Protein AF-A0AAV4FA68-F1 (afdb_monomer)

Structure (mmCIF, N/CA/C/O backbone):
data_AF-A0AAV4FA68-F1
#
_entry.id   AF-A0AAV4FA68-F1
#
loop_
_atom_site.group_PDB
_atom_site.id
_atom_site.type_symbol
_atom_site.label_atom_id
_atom_site.label_alt_id
_atom_site.label_comp_id
_atom_site.label_asym_id
_atom_site.label_entity_id
_atom_site.label_seq_id
_atom_site.pdbx_PDB_ins_code
_atom_site.Cartn_x
_atom_site.Cartn_y
_atom_site.Cartn_z
_atom_site.occupancy
_atom_site.B_iso_or_equiv
_atom_site.auth_seq_id
_atom_site.auth_comp_id
_atom_site.auth_asym_id
_atom_site.auth_atom_id
_atom_site.pdbx_PDB_model_num
ATOM 1 N N . MET A 1 1 ? 11.891 -4.800 -9.502 1.00 96.94 1 MET A N 1
ATOM 2 C CA . MET A 1 1 ? 11.158 -5.246 -10.706 1.00 96.94 1 MET A CA 1
ATOM 3 C C . MET A 1 1 ? 11.992 -5.121 -11.971 1.00 96.94 1 MET A C 1
ATOM 5 O O . MET A 1 1 ? 11.799 -5.951 -12.841 1.00 96.94 1 MET A O 1
ATOM 9 N N . HIS A 1 2 ? 12.905 -4.144 -12.061 1.00 97.19 2 HIS A N 1
ATOM 10 C CA . HIS A 1 2 ? 13.564 -3.681 -13.292 1.00 97.19 2 HIS A CA 1
ATOM 11 C C . HIS A 1 2 ? 14.092 -4.770 -14.241 1.00 97.19 2 HIS A C 1
ATOM 13 O O . HIS A 1 2 ? 13.855 -4.652 -15.429 1.00 97.19 2 HIS A O 1
ATOM 19 N N . GLU A 1 3 ? 14.719 -5.839 -13.746 1.00 97.69 3 GLU A N 1
ATOM 20 C CA . GLU A 1 3 ? 15.246 -6.946 -14.577 1.00 97.69 3 GLU A CA 1
ATOM 21 C C . GLU A 1 3 ? 14.219 -8.028 -14.956 1.00 97.69 3 GLU A C 1
ATOM 23 O O . GLU A 1 3 ? 14.520 -8.937 -15.726 1.00 97.69 3 GLU A O 1
ATOM 28 N N . ARG A 1 4 ? 13.014 -8.006 -14.382 1.00 98.00 4 ARG A N 1
ATOM 29 C CA . ARG A 1 4 ? 12.005 -9.043 -14.640 1.00 98.00 4 ARG A CA 1
ATOM 30 C C . ARG A 1 4 ? 11.291 -8.770 -15.958 1.00 98.00 4 ARG A C 1
ATOM 32 O O . ARG A 1 4 ? 11.062 -7.615 -16.302 1.00 98.00 4 ARG A O 1
ATOM 39 N N . ILE A 1 5 ? 10.881 -9.833 -16.645 1.00 98.44 5 ILE A N 1
ATOM 40 C CA . ILE A 1 5 ? 10.088 -9.741 -17.875 1.00 98.44 5 ILE A CA 1
ATOM 41 C C . ILE A 1 5 ? 8.670 -9.263 -17.552 1.00 98.44 5 ILE A C 1
ATOM 43 O O . ILE A 1 5 ? 8.014 -9.817 -16.666 1.00 98.44 5 ILE A O 1
ATOM 47 N N . HIS A 1 6 ? 8.208 -8.244 -18.276 1.00 98.31 6 HIS A N 1
ATOM 48 C CA . HIS A 1 6 ? 6.844 -7.735 -18.178 1.00 98.31 6 HIS A CA 1
ATOM 49 C C . HIS A 1 6 ? 5.858 -8.705 -18.863 1.00 98.31 6 HIS A C 1
ATOM 51 O O . HIS A 1 6 ? 6.178 -9.228 -19.935 1.00 98.31 6 HIS A O 1
ATOM 57 N N . PRO A 1 7 ? 4.635 -8.920 -18.336 1.00 97.94 7 PRO A N 1
ATOM 58 C CA . PRO A 1 7 ? 3.660 -9.846 -18.924 1.00 97.94 7 PRO A CA 1
ATOM 59 C C . PRO A 1 7 ? 3.347 -9.623 -20.410 1.00 97.94 7 PRO A C 1
ATOM 61 O O . PRO A 1 7 ? 3.142 -10.595 -21.136 1.00 97.94 7 PRO A O 1
ATOM 64 N N . VAL A 1 8 ? 3.388 -8.370 -20.881 1.00 96.44 8 VAL A N 1
ATOM 65 C CA . VAL A 1 8 ? 3.198 -8.010 -22.308 1.00 96.44 8 VAL A CA 1
ATOM 66 C C . VAL A 1 8 ? 4.200 -8.688 -23.247 1.00 96.44 8 VAL A C 1
ATOM 68 O O . VAL A 1 8 ? 3.937 -8.818 -24.435 1.00 96.44 8 VAL A O 1
ATOM 71 N N . SER A 1 9 ? 5.340 -9.133 -22.719 1.00 96.00 9 SER A N 1
ATOM 72 C CA . SER A 1 9 ? 6.398 -9.831 -23.447 1.00 96.00 9 SER A CA 1
ATOM 73 C C . SER A 1 9 ? 6.705 -11.194 -22.821 1.00 96.00 9 SER A C 1
ATOM 75 O O . SER A 1 9 ? 7.789 -11.738 -22.991 1.00 96.00 9 SER A O 1
ATOM 77 N N . SER A 1 10 ? 5.745 -11.794 -22.116 1.00 94.50 10 SER A N 1
ATOM 78 C CA . SER A 1 10 ? 5.922 -13.116 -21.496 1.00 94.50 10 SER A CA 1
ATOM 79 C C . SER A 1 10 ? 6.274 -14.222 -22.500 1.00 94.50 10 SER A C 1
ATOM 81 O O . SER A 1 10 ? 7.017 -15.134 -22.152 1.00 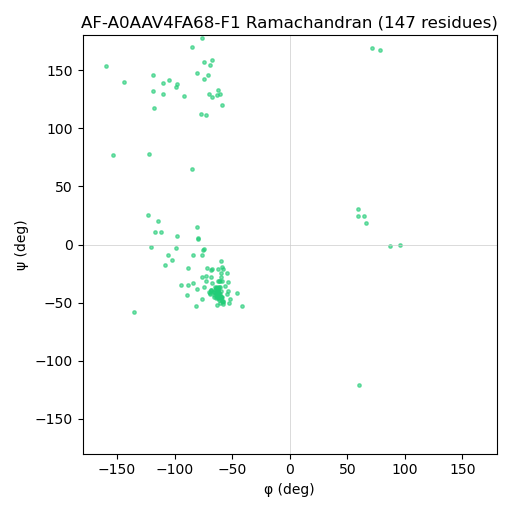94.50 10 SER A O 1
ATOM 83 N N . TYR A 1 11 ? 5.794 -14.119 -23.745 1.00 95.31 11 TYR A N 1
ATOM 84 C CA . TYR A 1 11 ? 6.111 -15.071 -24.813 1.00 95.31 11 TYR A CA 1
ATOM 85 C C . TYR A 1 11 ? 7.521 -14.883 -25.395 1.00 95.31 11 TYR A C 1
ATOM 87 O O . TYR A 1 11 ? 8.246 -15.857 -25.566 1.00 95.31 11 TYR A O 1
ATOM 95 N N . SER A 1 12 ? 7.921 -13.643 -25.705 1.00 95.88 12 SER A N 1
ATOM 96 C CA . SER A 1 12 ? 9.215 -13.361 -26.347 1.00 95.88 12 SER A CA 1
ATOM 97 C C . SER A 1 12 ? 10.369 -13.167 -25.361 1.00 95.88 12 SER A C 1
ATOM 99 O O . SER A 1 12 ? 11.526 -13.269 -25.757 1.00 95.88 12 SER A O 1
ATOM 101 N N . GLY A 1 13 ? 10.077 -12.859 -24.095 1.00 95.88 13 GLY A N 1
ATOM 102 C CA . GLY A 1 13 ? 11.079 -12.592 -23.063 1.00 95.88 13 GLY A CA 1
ATOM 103 C C . GLY A 1 13 ? 11.907 -11.326 -23.297 1.00 95.88 13 GLY A C 1
ATOM 104 O O . GLY A 1 13 ? 12.991 -11.207 -22.738 1.00 95.88 13 GLY A O 1
ATOM 105 N N . SER A 1 14 ? 11.440 -10.405 -24.143 1.00 96.62 14 SER A N 1
ATOM 106 C CA . SER A 1 14 ? 12.250 -9.310 -24.691 1.00 96.62 14 SER A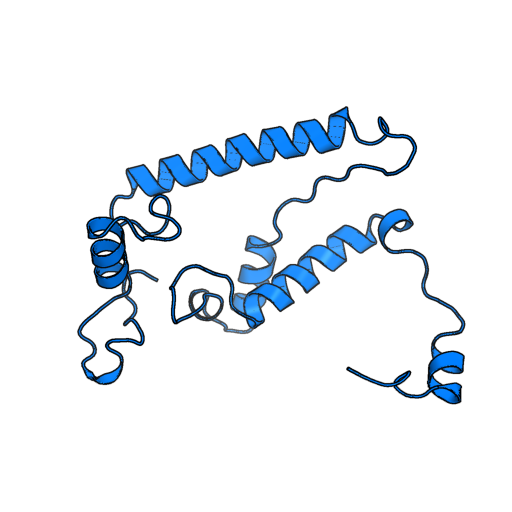 CA 1
ATOM 107 C C . SER A 1 14 ? 12.015 -7.946 -24.042 1.00 96.62 14 SER A C 1
ATOM 109 O O . SER A 1 14 ? 12.791 -7.034 -24.296 1.00 96.62 14 SER A O 1
ATOM 111 N N . VAL A 1 15 ? 10.950 -7.778 -23.251 1.00 97.94 15 VAL A N 1
ATOM 112 C CA . VAL A 1 15 ? 10.625 -6.510 -22.575 1.00 97.94 15 VAL A CA 1
ATOM 113 C C . VAL A 1 15 ? 10.650 -6.715 -21.069 1.00 97.94 15 VAL A C 1
ATOM 115 O O . VAL A 1 15 ? 9.853 -7.479 -20.514 1.00 97.94 15 VAL A O 1
ATOM 118 N N . THR A 1 16 ? 11.555 -6.012 -20.403 1.00 98.38 16 THR A N 1
ATOM 119 C CA . THR A 1 16 ? 11.632 -5.958 -18.944 1.00 98.38 16 THR A CA 1
ATOM 120 C C . THR A 1 16 ? 10.697 -4.890 -18.370 1.00 98.38 16 THR A C 1
ATOM 122 O O . THR A 1 16 ? 10.157 -4.049 -19.092 1.00 98.38 16 THR A O 1
ATOM 125 N N . TYR A 1 17 ? 10.510 -4.870 -17.048 1.00 98.56 17 TYR A N 1
ATOM 126 C CA . TYR A 1 17 ? 9.832 -3.744 -16.397 1.00 98.56 17 TYR A CA 1
ATOM 127 C C . TYR A 1 17 ? 10.584 -2.421 -16.583 1.00 98.56 17 TYR A C 1
ATOM 129 O O . TYR A 1 17 ? 9.929 -1.388 -16.641 1.00 98.56 17 TYR A O 1
ATOM 137 N N . ALA A 1 18 ? 11.920 -2.422 -16.687 1.00 98.44 18 ALA A N 1
ATOM 138 C CA . ALA A 1 18 ? 12.667 -1.193 -16.964 1.00 98.44 18 ALA A CA 1
ATOM 139 C C . ALA A 1 18 ? 12.274 -0.595 -18.324 1.00 98.44 18 ALA A C 1
ATOM 141 O O . ALA A 1 18 ? 11.909 0.578 -18.383 1.00 98.44 18 ALA A O 1
ATOM 142 N N . ASP A 1 19 ? 12.237 -1.426 -19.372 1.00 98.25 19 ASP A N 1
ATOM 143 C CA . ASP A 1 19 ? 11.814 -1.017 -20.719 1.00 98.25 19 ASP A CA 1
ATOM 144 C C . ASP A 1 19 ? 10.368 -0.500 -20.717 1.00 98.25 19 ASP A C 1
ATOM 146 O O . ASP A 1 19 ? 10.052 0.533 -21.312 1.00 98.25 19 ASP A O 1
ATOM 150 N N . PHE A 1 20 ? 9.481 -1.197 -19.997 1.00 98.12 20 PHE A N 1
ATOM 151 C CA . PHE A 1 20 ? 8.087 -0.790 -19.835 1.00 98.12 20 PHE A CA 1
ATOM 152 C C . PHE A 1 20 ? 7.960 0.574 -19.136 1.00 98.12 20 PHE A C 1
ATOM 154 O O . PHE A 1 20 ? 7.202 1.432 -19.587 1.00 98.12 20 PHE A O 1
ATOM 161 N N . TYR A 1 21 ? 8.716 0.814 -18.062 1.00 98.56 21 TYR A N 1
ATOM 162 C CA . TYR A 1 21 ? 8.695 2.100 -17.365 1.00 98.56 21 TYR A CA 1
ATOM 163 C C . TYR A 1 21 ? 9.248 3.233 -18.230 1.00 98.56 21 TYR A C 1
ATOM 165 O O . TYR A 1 21 ? 8.668 4.320 -18.236 1.00 98.56 21 TYR A O 1
ATOM 173 N N . ASP A 1 22 ? 10.326 2.999 -18.980 1.00 98.44 22 ASP A N 1
ATOM 174 C CA . ASP A 1 22 ? 10.897 3.998 -19.888 1.00 98.44 22 ASP A CA 1
ATOM 175 C C . ASP A 1 22 ? 9.901 4.374 -20.996 1.00 98.44 22 ASP A C 1
ATOM 177 O O . ASP A 1 22 ? 9.688 5.563 -21.252 1.00 98.44 22 ASP A O 1
ATOM 181 N N . PHE A 1 23 ? 9.198 3.390 -21.567 1.00 98.25 23 PHE A N 1
ATOM 182 C CA . PHE A 1 23 ? 8.098 3.621 -22.506 1.00 98.25 23 PHE A CA 1
ATOM 183 C C . PHE A 1 23 ? 6.981 4.489 -21.897 1.00 98.25 23 PHE A C 1
ATOM 185 O O . PHE A 1 23 ? 6.609 5.520 -22.466 1.00 98.25 23 PHE A O 1
ATOM 192 N N . MET A 1 24 ? 6.485 4.135 -20.706 1.00 98.38 24 MET A N 1
ATOM 193 C CA . MET A 1 24 ? 5.412 4.878 -20.026 1.00 98.38 24 MET A CA 1
ATOM 194 C C . MET A 1 24 ? 5.839 6.301 -19.630 1.00 98.38 24 MET A C 1
ATOM 196 O O . MET A 1 24 ? 5.043 7.241 -19.701 1.00 98.38 24 MET A O 1
ATOM 200 N N . ASN A 1 25 ? 7.098 6.481 -19.224 1.00 98.62 25 ASN A N 1
ATOM 201 C CA . ASN A 1 25 ? 7.672 7.788 -18.906 1.00 98.62 25 ASN A CA 1
ATOM 202 C C . ASN A 1 25 ? 7.834 8.663 -20.156 1.00 98.62 25 ASN A C 1
ATOM 204 O O . ASN A 1 25 ? 7.573 9.863 -20.080 1.00 98.62 25 ASN A O 1
ATOM 208 N N . CYS A 1 26 ? 8.233 8.079 -21.292 1.00 98.44 26 CYS A N 1
ATOM 209 C CA . CYS A 1 26 ? 8.348 8.776 -22.576 1.00 98.44 26 CYS A CA 1
ATOM 210 C C . CYS A 1 26 ? 6.996 9.343 -23.026 1.00 98.44 26 CYS A C 1
ATOM 212 O O . CYS A 1 26 ? 6.901 10.516 -23.384 1.00 98.44 26 CYS A O 1
ATOM 214 N N . LEU A 1 27 ? 5.939 8.538 -22.907 1.00 98.62 27 LEU A N 1
ATOM 215 C CA . LEU A 1 27 ? 4.563 8.941 -23.200 1.00 98.62 27 LEU A CA 1
ATOM 216 C C . LEU A 1 27 ? 3.930 9.842 -22.124 1.00 98.62 27 LEU A C 1
ATOM 218 O O . LEU A 1 27 ? 2.817 10.320 -22.313 1.00 98.62 27 LEU A O 1
ATOM 222 N N . GLN A 1 28 ? 4.624 10.083 -21.007 1.00 98.19 28 GLN A N 1
ATOM 223 C CA . GLN A 1 28 ? 4.145 10.870 -19.862 1.00 98.19 28 GLN A CA 1
ATOM 224 C C . GLN A 1 28 ? 2.863 10.324 -19.209 1.00 98.19 28 GLN A C 1
ATOM 226 O O . GLN A 1 28 ? 2.082 11.074 -18.632 1.00 98.19 28 GLN A O 1
ATOM 231 N N . ILE A 1 29 ? 2.678 9.004 -19.252 1.00 98.31 29 ILE A N 1
ATOM 232 C CA . ILE A 1 29 ? 1.520 8.299 -18.671 1.00 98.31 29 ILE A CA 1
ATOM 233 C C . ILE A 1 29 ? 1.919 7.336 -17.545 1.00 98.31 29 ILE A C 1
ATOM 235 O O . ILE A 1 29 ? 1.116 6.516 -17.105 1.00 98.31 29 ILE A O 1
ATOM 239 N N . SER A 1 30 ? 3.167 7.404 -17.077 1.00 98.50 30 SER A N 1
ATOM 240 C CA . SER A 1 30 ? 3.627 6.606 -15.938 1.00 98.50 30 SER A CA 1
ATOM 241 C C . SER A 1 30 ? 2.853 6.975 -14.666 1.00 98.50 30 SER A C 1
ATOM 243 O O . SER A 1 30 ? 2.830 8.155 -14.301 1.00 98.50 30 SER A O 1
ATOM 245 N N . PRO A 1 31 ? 2.275 5.996 -13.942 1.00 98.31 31 PRO A N 1
ATOM 246 C CA . PRO A 1 31 ? 1.496 6.269 -12.732 1.00 98.31 31 PRO A CA 1
ATOM 247 C C . PRO A 1 31 ? 2.366 6.807 -11.588 1.00 98.31 31 PRO A C 1
ATOM 249 O O . PRO A 1 31 ? 1.864 7.449 -10.669 1.00 98.31 31 PRO A O 1
ATOM 252 N N . CYS A 1 32 ? 3.681 6.574 -11.638 1.00 98.50 32 CYS A N 1
ATOM 253 C CA . CYS A 1 32 ? 4.626 7.134 -10.683 1.00 98.50 32 CYS A CA 1
ATOM 254 C C . CYS A 1 32 ? 6.020 7.274 -11.307 1.00 98.50 32 CYS A C 1
ATOM 256 O O . CYS A 1 32 ? 6.934 6.507 -11.004 1.00 98.50 32 CYS A O 1
ATOM 258 N N . ARG A 1 33 ? 6.220 8.302 -12.145 1.00 98.06 33 ARG A N 1
ATOM 259 C CA . ARG A 1 33 ? 7.534 8.614 -12.749 1.00 98.06 33 ARG A CA 1
ATOM 260 C C . ARG A 1 33 ? 8.661 8.780 -11.720 1.00 98.06 33 ARG A C 1
ATOM 262 O O . ARG A 1 33 ? 9.823 8.619 -12.077 1.00 98.06 33 ARG A O 1
ATOM 269 N N . GLY A 1 34 ? 8.336 9.127 -10.474 1.00 98.50 34 GLY A N 1
ATOM 270 C CA . GLY A 1 34 ? 9.309 9.252 -9.390 1.00 98.50 34 GLY A CA 1
ATOM 271 C C . GLY A 1 34 ? 10.004 7.928 -9.057 1.00 98.50 34 GLY A C 1
ATOM 272 O O . GLY A 1 34 ? 11.229 7.856 -9.058 1.00 98.50 34 GLY A O 1
ATOM 273 N N . TRP A 1 35 ? 9.234 6.861 -8.824 1.00 98.56 35 TRP A N 1
ATOM 274 C CA . TRP A 1 35 ? 9.775 5.544 -8.462 1.00 98.56 35 TRP A CA 1
ATOM 275 C C . TRP A 1 35 ? 9.972 4.598 -9.648 1.00 98.56 35 TRP A C 1
ATOM 277 O O . TRP A 1 35 ? 10.938 3.833 -9.660 1.00 98.56 35 TRP A O 1
ATOM 287 N N . LEU A 1 36 ? 9.100 4.660 -10.654 1.00 98.50 36 LEU A N 1
ATOM 288 C CA . LEU A 1 36 ? 9.166 3.837 -11.863 1.00 98.50 36 LEU A CA 1
ATOM 289 C C . LEU A 1 36 ? 10.102 4.498 -12.877 1.00 98.50 36 LEU A C 1
ATOM 291 O O . LEU A 1 36 ? 9.675 4.999 -13.914 1.00 98.50 36 LEU A O 1
ATOM 295 N N . ASN A 1 37 ? 11.382 4.586 -12.521 1.00 98.12 37 ASN A N 1
ATOM 296 C CA . ASN A 1 37 ? 12.386 5.336 -13.267 1.00 98.12 37 ASN A CA 1
ATOM 297 C C . ASN A 1 37 ? 13.737 4.632 -13.227 1.00 98.12 37 ASN A C 1
ATOM 299 O O . ASN A 1 37 ? 14.149 4.158 -12.168 1.00 98.12 37 ASN A O 1
ATOM 303 N N . THR A 1 38 ? 14.469 4.620 -14.336 1.00 96.62 38 THR A N 1
ATOM 304 C CA . THR A 1 38 ? 15.843 4.103 -14.393 1.00 96.62 38 THR A CA 1
ATOM 305 C C . THR A 1 38 ? 16.844 5.042 -13.707 1.00 96.62 38 THR A C 1
ATOM 307 O O . THR A 1 38 ? 17.814 4.570 -13.107 1.00 96.62 38 THR A O 1
ATOM 310 N N . ASN A 1 39 ? 16.562 6.348 -13.650 1.00 98.00 39 ASN A N 1
ATOM 311 C CA . ASN A 1 39 ? 17.384 7.337 -12.951 1.00 98.00 39 ASN A CA 1
ATOM 312 C C . ASN A 1 39 ? 17.256 7.208 -11.419 1.00 98.00 39 ASN A C 1
ATOM 314 O O . ASN A 1 39 ? 16.211 7.518 -10.841 1.00 98.00 39 ASN A O 1
ATOM 318 N N . SER A 1 40 ? 18.333 6.782 -10.748 1.00 97.81 40 SER A N 1
ATOM 319 C CA . SER A 1 40 ? 18.355 6.597 -9.290 1.00 97.81 40 SER A CA 1
ATOM 320 C C . SER A 1 40 ? 18.171 7.891 -8.510 1.00 97.81 40 SER A C 1
ATOM 322 O O . SER A 1 40 ? 17.438 7.885 -7.530 1.00 97.81 40 SER A O 1
ATOM 324 N N . THR A 1 41 ? 18.728 9.010 -8.974 1.00 98.62 41 THR A N 1
ATOM 325 C CA . THR A 1 41 ? 18.579 10.308 -8.304 1.00 98.62 41 THR A CA 1
ATOM 326 C C . THR A 1 41 ? 17.111 10.722 -8.200 1.00 98.62 41 THR A C 1
ATOM 328 O O . THR A 1 41 ? 16.683 11.216 -7.160 1.00 98.62 41 THR A O 1
ATOM 331 N N . ILE A 1 42 ? 16.306 10.479 -9.241 1.00 98.56 42 ILE A N 1
ATOM 332 C CA . ILE A 1 42 ? 14.862 10.767 -9.205 1.00 98.56 42 ILE A CA 1
ATOM 333 C C . ILE A 1 42 ? 14.151 9.872 -8.179 1.00 98.56 42 ILE A C 1
ATOM 335 O O . ILE A 1 42 ? 13.302 10.357 -7.423 1.00 98.56 42 ILE A O 1
ATOM 339 N N . ARG A 1 43 ? 14.517 8.585 -8.109 1.00 98.62 43 ARG A N 1
ATOM 340 C CA . ARG A 1 43 ? 13.948 7.654 -7.122 1.00 98.62 43 ARG A CA 1
ATOM 341 C C . ARG A 1 43 ? 14.301 8.062 -5.693 1.00 98.62 43 ARG A C 1
ATOM 343 O O . ARG A 1 43 ? 13.417 8.068 -4.838 1.00 98.62 43 ARG A O 1
ATOM 350 N N . ASP A 1 44 ? 15.549 8.455 -5.456 1.00 98.69 44 ASP A N 1
ATOM 351 C CA . ASP A 1 44 ? 16.044 8.864 -4.140 1.00 98.69 44 ASP A CA 1
ATOM 352 C C . ASP A 1 44 ? 15.362 10.155 -3.666 1.00 98.69 44 ASP A C 1
ATOM 354 O O . ASP A 1 44 ? 14.879 10.220 -2.537 1.00 98.69 44 ASP A O 1
ATOM 358 N N . LEU A 1 45 ? 15.213 11.150 -4.549 1.00 98.81 45 LEU A N 1
ATOM 359 C CA . LEU A 1 45 ? 14.468 12.381 -4.249 1.00 98.81 45 LEU A CA 1
ATOM 360 C C . LEU A 1 45 ? 12.982 12.107 -3.974 1.00 98.81 45 LEU A C 1
ATOM 362 O O . LEU A 1 45 ? 12.383 12.733 -3.098 1.00 98.81 45 LEU A O 1
ATOM 366 N N . THR A 1 46 ? 12.385 11.148 -4.687 1.00 98.69 46 THR A N 1
ATOM 367 C CA . THR A 1 46 ? 11.003 10.712 -4.433 1.00 98.69 46 THR A CA 1
ATOM 368 C C . THR A 1 46 ? 10.887 10.073 -3.048 1.00 98.69 46 THR A C 1
ATOM 370 O O . THR A 1 46 ? 9.995 10.430 -2.280 1.00 98.69 46 THR A O 1
ATOM 373 N N . ALA A 1 47 ? 11.815 9.180 -2.689 1.00 97.94 47 ALA A N 1
ATOM 374 C CA . ALA A 1 47 ? 11.856 8.558 -1.368 1.00 97.94 47 ALA A CA 1
ATOM 375 C C . ALA A 1 47 ? 12.071 9.592 -0.249 1.00 97.94 47 ALA A C 1
ATOM 377 O O . ALA A 1 47 ? 11.373 9.550 0.765 1.00 97.94 47 ALA A O 1
ATOM 378 N N . GLN A 1 48 ? 12.964 10.565 -0.453 1.00 98.56 48 GLN A N 1
ATOM 379 C CA . GLN A 1 48 ? 13.170 11.666 0.486 1.00 98.56 48 GLN A CA 1
ATOM 380 C C . GLN A 1 48 ? 11.873 12.452 0.712 1.00 98.56 48 GLN A C 1
ATOM 382 O O . GLN A 1 48 ? 11.472 12.668 1.857 1.00 98.56 48 GLN A O 1
ATOM 387 N N . ARG A 1 49 ? 11.171 12.828 -0.364 1.00 98.62 49 ARG A N 1
ATOM 388 C CA . ARG A 1 49 ? 9.897 13.546 -0.246 1.00 98.62 49 ARG A CA 1
ATOM 389 C C . ARG A 1 49 ? 8.847 12.729 0.509 1.00 98.62 49 ARG A C 1
ATOM 391 O O . ARG A 1 49 ? 8.087 13.294 1.289 1.00 98.62 49 ARG A O 1
ATOM 398 N N . VAL A 1 50 ? 8.803 11.412 0.329 1.00 97.81 50 VAL A N 1
ATOM 399 C CA . VAL A 1 50 ? 7.890 10.543 1.090 1.00 97.81 50 VAL A CA 1
ATOM 400 C C . VAL A 1 50 ? 8.181 10.600 2.591 1.00 97.81 50 VAL A C 1
ATOM 402 O O . VAL A 1 50 ? 7.247 10.713 3.384 1.00 97.81 50 VAL A O 1
ATOM 405 N N . VAL A 1 51 ? 9.455 10.602 2.997 1.00 97.50 51 VAL A N 1
ATOM 406 C CA . VAL A 1 51 ? 9.843 10.764 4.411 1.00 97.50 51 VAL A CA 1
ATOM 407 C C . VAL A 1 51 ? 9.401 12.126 4.956 1.00 97.50 51 VAL A C 1
ATOM 409 O O . VAL A 1 51 ? 8.833 12.198 6.048 1.00 97.50 51 VAL A O 1
ATOM 412 N N . GLU A 1 52 ? 9.606 13.200 4.191 1.00 98.56 52 GLU A N 1
ATOM 413 C CA . GLU A 1 52 ? 9.178 14.556 4.560 1.00 98.56 52 GLU A CA 1
ATOM 414 C C . GLU A 1 52 ? 7.655 14.637 4.758 1.00 98.56 52 GLU A C 1
ATOM 416 O O . GLU A 1 52 ? 7.184 15.163 5.766 1.00 98.56 52 GLU A O 1
ATOM 421 N N . LEU A 1 53 ? 6.875 14.067 3.835 1.00 98.50 53 LEU A N 1
ATOM 422 C CA . LEU A 1 53 ? 5.412 14.064 3.915 1.00 98.50 53 LEU A CA 1
ATOM 423 C C . LEU A 1 53 ? 4.897 13.199 5.071 1.00 98.50 53 LEU A C 1
ATOM 425 O O . LEU A 1 53 ? 3.984 13.614 5.784 1.00 98.50 53 LEU A O 1
ATOM 429 N N . ASN A 1 54 ? 5.512 12.040 5.320 1.00 98.12 54 ASN A N 1
ATOM 430 C CA . ASN A 1 54 ? 5.172 11.207 6.475 1.00 98.12 54 ASN A CA 1
ATOM 431 C C . ASN A 1 54 ? 5.422 11.938 7.796 1.00 98.12 54 ASN A C 1
ATOM 433 O O . ASN A 1 54 ? 4.622 11.810 8.721 1.00 98.12 54 ASN A O 1
ATOM 437 N N . LYS A 1 55 ? 6.482 12.752 7.883 1.00 98.31 55 LYS A N 1
ATOM 438 C CA . LYS A 1 55 ? 6.716 13.608 9.051 1.00 98.31 55 LYS A CA 1
ATOM 439 C C . LYS A 1 55 ? 5.582 14.616 9.244 1.00 98.31 55 LYS A C 1
ATOM 441 O O . LYS A 1 55 ? 5.078 14.733 10.355 1.00 98.31 55 LYS A O 1
ATOM 446 N N . VAL A 1 56 ? 5.121 15.270 8.175 1.00 98.50 56 VAL A N 1
ATOM 447 C CA . VAL A 1 56 ? 3.973 16.192 8.249 1.00 98.50 56 VAL A CA 1
ATOM 448 C C . VAL A 1 56 ? 2.713 15.476 8.748 1.00 98.50 56 VAL A C 1
ATOM 450 O O . VAL A 1 56 ? 2.028 15.985 9.634 1.00 98.50 56 VAL A O 1
ATOM 453 N N . LEU A 1 57 ? 2.413 14.281 8.232 1.00 98.56 57 LEU A N 1
ATOM 454 C CA . LEU A 1 57 ? 1.254 13.494 8.672 1.00 98.56 57 LEU A CA 1
ATOM 455 C C . LEU A 1 57 ? 1.372 13.053 10.138 1.00 98.56 57 LEU A C 1
ATOM 457 O O . LEU A 1 57 ? 0.392 13.115 10.881 1.00 98.56 57 LEU A O 1
ATOM 461 N N . LYS A 1 58 ? 2.574 12.672 10.580 1.00 98.38 58 LYS A N 1
ATOM 462 C CA . LYS A 1 58 ? 2.860 12.333 11.979 1.00 98.38 58 LYS A CA 1
ATOM 463 C C . LYS A 1 58 ? 2.686 13.536 12.906 1.00 98.38 58 LYS A C 1
ATOM 465 O O . LYS A 1 58 ? 2.080 13.407 13.974 1.00 98.38 58 LYS A O 1
ATOM 470 N N . ASP A 1 59 ? 3.148 14.708 12.477 1.00 98.38 59 ASP A N 1
ATOM 471 C CA . ASP A 1 59 ? 2.988 15.964 13.210 1.00 98.38 59 ASP A CA 1
ATOM 472 C C . ASP A 1 59 ? 1.505 16.342 13.327 1.00 98.38 59 ASP A C 1
ATOM 474 O O . ASP A 1 59 ? 1.052 16.712 14.410 1.00 98.38 59 ASP A O 1
ATOM 478 N N . ILE A 1 60 ? 0.720 16.180 12.255 1.00 98.25 60 ILE A N 1
ATOM 479 C CA . ILE A 1 60 ? -0.741 16.365 12.272 1.00 98.25 60 ILE A CA 1
ATOM 480 C C . ILE A 1 60 ? -1.399 15.390 13.253 1.00 98.25 60 ILE A C 1
ATOM 482 O O . ILE A 1 60 ? -2.165 15.825 14.115 1.00 98.25 60 ILE A O 1
ATOM 486 N N . GLY A 1 61 ? -1.075 14.096 13.157 1.00 97.38 61 GLY A N 1
ATOM 487 C CA . GLY A 1 61 ? -1.636 13.056 14.021 1.00 97.38 61 GLY A CA 1
ATOM 488 C C . GLY A 1 61 ? -1.329 13.269 15.500 1.00 97.38 61 GLY A C 1
ATOM 489 O O . GLY A 1 61 ? -2.152 12.958 16.352 1.00 97.38 61 GLY A O 1
ATOM 490 N N . THR A 1 62 ? -0.182 13.874 15.811 1.00 96.88 62 THR A N 1
ATOM 491 C CA . THR A 1 62 ? 0.200 14.206 17.188 1.00 96.88 62 THR A CA 1
ATOM 492 C C . THR A 1 62 ? -0.456 15.504 17.656 1.00 96.88 62 THR A C 1
ATOM 494 O O . THR A 1 62 ? -1.117 15.536 18.693 1.00 96.88 62 THR A O 1
ATOM 497 N N . LYS A 1 63 ? -0.305 16.587 16.885 1.00 98.00 63 LYS A N 1
ATOM 498 C CA . LYS A 1 63 ? -0.743 17.939 17.263 1.00 98.00 63 LYS A CA 1
ATOM 499 C C . LYS A 1 63 ? -2.259 18.067 17.348 1.00 98.00 63 LYS A C 1
ATOM 501 O O . LYS A 1 63 ? -2.766 18.851 18.147 1.00 98.00 63 LYS A O 1
ATOM 506 N N . TYR A 1 64 ? -2.980 17.338 16.503 1.00 98.00 64 TYR A N 1
ATOM 507 C CA . TYR A 1 64 ? -4.429 17.460 16.376 1.00 98.00 64 TYR A CA 1
ATOM 508 C C . TYR A 1 64 ? -5.195 16.237 16.874 1.00 98.00 64 TYR A C 1
ATOM 510 O O . TYR A 1 64 ? -6.409 16.191 16.684 1.00 98.00 64 TYR A O 1
ATOM 518 N N . LYS A 1 65 ? -4.519 15.307 17.565 1.00 97.06 65 LYS A N 1
ATOM 519 C CA . LYS A 1 65 ? -5.081 14.041 18.054 1.00 97.06 65 LYS A CA 1
ATOM 520 C C . LYS A 1 65 ? -6.488 14.183 18.639 1.00 97.06 65 LYS A C 1
ATOM 522 O O . LYS A 1 65 ? -7.396 13.504 18.183 1.00 97.06 65 LYS A O 1
ATOM 527 N N . TYR A 1 66 ? -6.670 15.108 19.580 1.00 96.94 66 TYR A N 1
ATOM 528 C CA . TYR A 1 66 ? -7.936 15.342 20.292 1.00 96.94 66 T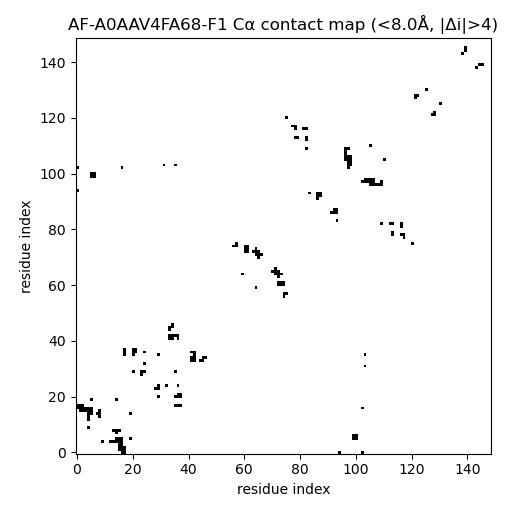YR A CA 1
ATOM 529 C C . TYR A 1 66 ? -8.550 16.715 19.991 1.00 96.94 66 TYR A C 1
ATOM 531 O O . TYR A 1 66 ? -9.319 17.247 20.787 1.00 96.94 66 TYR A O 1
ATOM 539 N N . LYS A 1 67 ? -8.166 17.349 18.875 1.00 97.88 67 LYS A N 1
ATOM 540 C CA . LYS A 1 67 ? -8.637 18.708 18.562 1.00 97.88 67 LYS A CA 1
ATOM 541 C C . LYS A 1 67 ? -10.103 18.733 18.125 1.00 97.88 67 LYS A C 1
ATOM 543 O O . LYS A 1 67 ? -10.775 19.742 18.328 1.00 97.88 67 LYS A O 1
ATOM 548 N N . TYR A 1 68 ? -10.576 17.670 17.483 1.00 97.38 68 TYR A N 1
ATOM 549 C CA . TYR A 1 68 ?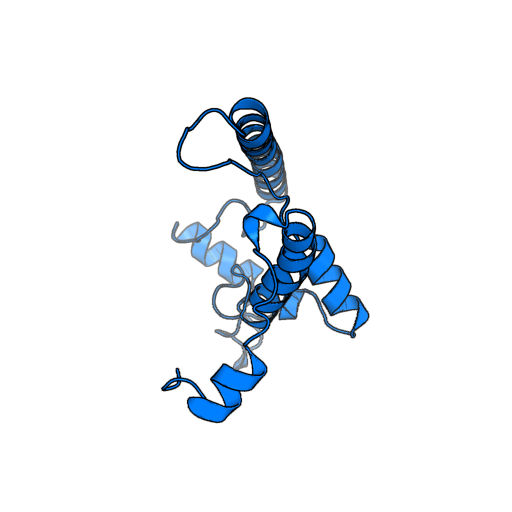 -11.916 17.609 16.907 1.00 97.38 68 TYR A CA 1
ATOM 550 C C . TYR A 1 68 ? -12.863 16.856 17.849 1.00 97.38 68 TYR A C 1
ATOM 552 O O . TYR A 1 68 ? -12.491 15.801 18.354 1.00 97.38 68 TYR A O 1
ATOM 560 N N . PRO A 1 69 ? -14.090 17.355 18.083 1.00 97.19 69 PRO A N 1
ATOM 561 C CA . PRO A 1 69 ? -14.987 16.779 19.088 1.00 97.19 69 PRO A CA 1
ATOM 562 C C . PRO A 1 69 ? -15.576 15.418 18.689 1.00 97.19 69 PRO A C 1
ATOM 564 O O . PRO A 1 69 ? -16.029 14.679 19.554 1.00 97.19 69 PRO A O 1
ATOM 567 N N . ASN A 1 70 ? -15.573 15.086 17.393 1.00 97.62 70 ASN A N 1
ATOM 568 C CA . ASN A 1 70 ? -16.298 13.928 16.857 1.00 97.62 70 ASN A CA 1
ATOM 569 C C . ASN A 1 70 ? -15.398 12.747 16.470 1.00 97.62 70 ASN A C 1
ATOM 571 O O . ASN A 1 70 ? -15.913 11.690 16.119 1.00 97.62 70 ASN A O 1
ATOM 575 N N . PHE A 1 71 ? -14.075 12.916 16.470 1.00 96.56 71 PHE A N 1
ATOM 576 C CA . PHE A 1 71 ? -13.136 11.844 16.141 1.00 96.56 71 PHE A CA 1
ATOM 577 C C . PHE A 1 71 ? -11.743 12.140 16.693 1.00 96.56 71 PHE A C 1
ATOM 579 O O . PHE A 1 71 ? -11.345 13.297 16.833 1.00 96.56 71 PHE A O 1
ATOM 586 N N . THR A 1 72 ? -10.985 11.075 16.948 1.00 96.81 72 THR A N 1
ATOM 587 C CA . THR A 1 72 ? -9.567 11.159 17.310 1.00 96.81 72 THR A CA 1
ATOM 588 C C . THR A 1 72 ? -8.711 10.907 16.075 1.00 96.81 72 THR A C 1
ATOM 590 O O . THR A 1 72 ? -9.003 10.015 15.280 1.00 96.81 72 THR A O 1
ATOM 593 N N . ILE A 1 73 ? -7.646 11.688 15.897 1.00 96.94 73 ILE A N 1
ATOM 594 C CA . ILE A 1 73 ? -6.694 11.487 14.799 1.00 96.94 73 ILE A CA 1
ATOM 595 C C . ILE A 1 73 ? -5.558 10.584 15.271 1.00 96.94 73 ILE A C 1
ATOM 597 O O . ILE A 1 73 ? -4.889 10.879 16.258 1.00 96.94 73 ILE A O 1
ATOM 601 N N . HIS A 1 74 ? -5.291 9.521 14.519 1.00 95.88 74 HIS A N 1
ATOM 602 C CA . HIS A 1 74 ? -4.129 8.659 14.710 1.00 95.88 74 HIS A CA 1
ATOM 603 C C . HIS A 1 74 ? -3.255 8.693 13.457 1.00 95.88 74 HIS A C 1
ATOM 605 O O . HIS A 1 74 ? -3.755 8.789 12.337 1.00 95.88 74 HIS A O 1
ATOM 611 N N . PHE A 1 75 ? -1.942 8.604 13.653 1.00 96.88 75 PHE A N 1
ATOM 612 C CA . PHE A 1 75 ? -0.990 8.369 12.575 1.00 96.88 75 PHE A CA 1
ATOM 613 C C . PHE A 1 75 ? -0.418 6.963 12.728 1.00 96.88 75 PHE A C 1
ATOM 615 O O . PHE A 1 75 ? 0.071 6.612 13.802 1.00 96.88 75 PHE A O 1
ATOM 622 N N . PHE A 1 76 ? -0.448 6.195 11.643 1.00 95.69 76 PHE A N 1
ATOM 623 C CA . PHE A 1 76 ? 0.148 4.869 11.561 1.00 95.69 76 PHE A CA 1
ATOM 624 C C . PHE A 1 76 ? 1.230 4.879 10.489 1.00 95.69 76 PHE A C 1
ATOM 626 O O . PHE A 1 76 ? 1.017 5.363 9.376 1.00 95.69 76 PHE A O 1
ATOM 633 N N . GLU A 1 77 ? 2.399 4.346 10.827 1.00 95.25 77 GLU A N 1
ATOM 634 C CA . GLU A 1 77 ? 3.455 4.127 9.843 1.00 95.25 77 GLU A CA 1
ATOM 635 C C . GLU A 1 77 ? 3.056 2.977 8.910 1.00 95.25 77 GLU A C 1
ATOM 637 O O . GLU A 1 77 ? 2.391 2.025 9.322 1.00 95.25 77 GLU A O 1
ATOM 642 N N . THR A 1 78 ? 3.454 3.058 7.637 1.00 94.88 78 THR A N 1
ATOM 643 C CA . THR A 1 78 ? 3.143 1.997 6.673 1.00 94.88 78 THR A CA 1
ATOM 644 C C . THR A 1 78 ? 3.767 0.665 7.112 1.00 94.88 78 THR A C 1
ATOM 646 O O . THR A 1 78 ? 4.972 0.606 7.377 1.00 94.88 78 THR A O 1
ATOM 649 N N . PRO A 1 79 ? 3.004 -0.441 7.159 1.00 97.44 79 PRO A N 1
ATOM 650 C CA . PRO A 1 79 ? 3.524 -1.734 7.593 1.00 97.44 79 PRO A CA 1
ATOM 651 C C . PRO A 1 79 ? 4.300 -2.487 6.493 1.00 97.44 79 PRO A C 1
ATOM 653 O O . PRO A 1 79 ? 4.545 -3.687 6.628 1.00 97.44 79 PRO A O 1
ATOM 656 N N . MET A 1 80 ? 4.693 -1.810 5.406 1.00 96.56 80 MET A N 1
ATOM 657 C CA . MET A 1 80 ? 5.291 -2.418 4.209 1.00 96.56 80 MET A CA 1
ATOM 658 C C . MET A 1 80 ? 6.495 -3.315 4.505 1.00 96.56 80 MET A C 1
ATOM 660 O O . MET A 1 80 ? 6.515 -4.469 4.079 1.00 96.56 80 MET A O 1
ATOM 664 N N . GLU A 1 81 ? 7.468 -2.833 5.279 1.00 97.25 81 GLU A N 1
ATOM 665 C CA . GLU A 1 81 ? 8.668 -3.612 5.615 1.00 97.25 81 GLU A CA 1
ATOM 666 C C . GLU A 1 81 ? 8.328 -4.886 6.399 1.00 97.25 81 GLU A C 1
ATOM 668 O O . GLU A 1 81 ? 8.899 -5.951 6.155 1.00 97.25 81 GLU A O 1
ATOM 673 N N . ARG A 1 82 ? 7.336 -4.817 7.300 1.00 97.88 82 ARG A N 1
ATOM 674 C CA . ARG A 1 82 ? 6.876 -5.988 8.063 1.00 97.88 82 ARG A CA 1
ATOM 675 C C . ARG A 1 82 ? 6.165 -6.995 7.164 1.00 97.88 82 ARG A C 1
ATOM 677 O O . ARG A 1 82 ? 6.435 -8.190 7.271 1.00 97.88 82 ARG A O 1
ATOM 684 N N . ALA A 1 83 ? 5.322 -6.526 6.244 1.00 98.12 83 ALA A N 1
ATOM 685 C CA . ALA A 1 83 ? 4.649 -7.378 5.266 1.00 98.12 83 ALA A CA 1
ATOM 686 C C . ALA A 1 83 ? 5.657 -8.078 4.332 1.00 98.12 83 ALA A C 1
ATOM 688 O O . ALA A 1 83 ? 5.574 -9.290 4.116 1.00 98.12 83 ALA A O 1
ATOM 689 N N . ILE A 1 84 ? 6.668 -7.348 3.847 1.00 98.31 84 ILE A N 1
ATOM 690 C CA . ILE A 1 84 ? 7.758 -7.899 3.029 1.00 98.31 84 ILE A CA 1
ATOM 691 C C . ILE A 1 84 ? 8.558 -8.943 3.815 1.00 98.31 84 ILE A C 1
ATOM 693 O O . ILE A 1 84 ? 8.845 -10.026 3.295 1.00 98.31 84 ILE A O 1
ATOM 697 N N . ALA A 1 85 ? 8.912 -8.650 5.069 1.00 98.31 85 ALA A N 1
ATOM 698 C CA . ALA A 1 85 ? 9.637 -9.582 5.927 1.00 98.31 85 ALA A CA 1
ATOM 699 C C . ALA A 1 85 ? 8.832 -10.865 6.181 1.00 98.31 85 ALA A C 1
ATOM 701 O O . ALA A 1 85 ? 9.388 -11.963 6.090 1.00 98.31 85 ALA A O 1
ATOM 702 N N . TYR A 1 86 ? 7.525 -10.740 6.431 1.00 97.94 86 TYR A N 1
ATOM 703 C CA . TYR A 1 86 ? 6.620 -11.876 6.592 1.00 97.94 86 TYR A CA 1
ATOM 704 C C . TYR A 1 86 ? 6.616 -12.771 5.346 1.00 97.94 86 TYR A C 1
ATOM 706 O O . TYR A 1 86 ? 6.826 -13.980 5.452 1.00 97.94 86 TYR A O 1
ATOM 714 N N . TRP A 1 87 ? 6.460 -12.177 4.160 1.00 98.31 87 TRP A N 1
ATOM 715 C CA . TRP A 1 87 ? 6.457 -12.910 2.894 1.00 98.31 87 TRP A CA 1
ATOM 716 C C . TRP A 1 87 ? 7.778 -13.643 2.636 1.00 98.31 87 TRP A C 1
ATOM 718 O O . TRP A 1 87 ? 7.789 -14.833 2.315 1.00 98.31 87 TRP A O 1
ATOM 728 N N . LYS A 1 88 ? 8.911 -12.961 2.852 1.00 98.44 88 LYS A N 1
ATOM 729 C CA . LYS A 1 88 ? 10.250 -13.553 2.699 1.00 98.44 88 LYS A CA 1
ATOM 730 C C . LYS A 1 88 ? 10.491 -14.703 3.674 1.00 98.44 88 LYS A C 1
ATOM 732 O O . LYS A 1 88 ? 11.101 -15.697 3.288 1.00 98.44 88 LYS A O 1
ATOM 737 N N . LYS A 1 89 ? 10.006 -14.594 4.916 1.00 98.12 89 LYS A N 1
ATOM 738 C CA . LYS A 1 89 ? 10.116 -15.661 5.923 1.00 98.12 89 LYS A CA 1
ATOM 739 C C . LYS A 1 89 ? 9.391 -16.940 5.487 1.00 98.12 89 LYS A C 1
ATOM 741 O O . LYS A 1 89 ? 9.856 -18.027 5.806 1.00 98.12 89 LYS A O 1
ATOM 746 N N . GLY A 1 90 ? 8.304 -16.815 4.726 1.00 97.06 90 GLY A N 1
ATOM 747 C CA . GLY A 1 90 ? 7.595 -17.939 4.106 1.00 97.06 90 GLY A CA 1
ATOM 748 C C . GLY A 1 90 ? 8.240 -18.488 2.826 1.00 97.06 90 GLY A C 1
ATOM 749 O O . GLY A 1 90 ? 7.638 -19.324 2.163 1.00 97.06 90 GLY A O 1
ATOM 750 N N . GLY A 1 91 ? 9.429 -18.011 2.437 1.00 98.12 91 GLY A N 1
ATOM 751 C CA . GLY A 1 91 ? 10.105 -18.399 1.191 1.00 98.12 91 GLY A CA 1
ATOM 752 C C . GLY A 1 91 ? 9.703 -17.573 -0.037 1.00 98.12 91 GLY A C 1
ATOM 753 O O . GLY A 1 91 ? 10.258 -17.770 -1.122 1.00 98.12 91 GLY A O 1
ATOM 754 N N . GLY A 1 92 ? 8.788 -16.616 0.126 1.00 98.12 92 GLY A N 1
ATOM 755 C CA . GLY A 1 92 ? 8.337 -15.727 -0.934 1.00 98.12 92 GLY A CA 1
ATOM 756 C C . GLY A 1 92 ? 9.417 -14.754 -1.419 1.00 98.12 92 GLY A C 1
ATOM 757 O O . GLY A 1 92 ? 10.399 -14.441 -0.739 1.00 98.12 92 GLY A O 1
ATOM 758 N N . LYS A 1 93 ? 9.233 -14.241 -2.633 1.00 98.31 93 LYS A N 1
ATOM 759 C CA . LYS A 1 93 ? 10.066 -13.204 -3.250 1.00 98.31 93 LYS A CA 1
ATOM 760 C C . LYS A 1 93 ? 9.281 -11.900 -3.340 1.00 98.31 93 LYS A C 1
ATOM 762 O O . LYS A 1 93 ? 8.117 -11.909 -3.715 1.00 98.31 93 LYS A O 1
ATOM 767 N N . VAL A 1 94 ? 9.933 -10.772 -3.054 1.00 97.88 94 VAL A N 1
ATOM 768 C CA . VAL A 1 94 ? 9.281 -9.446 -2.962 1.00 97.88 94 VAL A CA 1
ATOM 769 C C . VAL A 1 94 ? 8.530 -9.060 -4.239 1.00 97.88 94 VAL A C 1
ATOM 771 O O . VAL A 1 94 ? 7.454 -8.490 -4.166 1.00 97.88 94 VAL A O 1
ATOM 774 N N . TRP A 1 95 ? 9.046 -9.424 -5.416 1.00 98.19 95 TRP A N 1
ATOM 775 C CA . TRP A 1 95 ? 8.377 -9.132 -6.689 1.00 98.19 95 TRP A CA 1
ATOM 776 C C . TRP A 1 95 ? 6.998 -9.798 -6.827 1.00 98.19 95 TRP A C 1
ATOM 778 O O . TRP A 1 95 ? 6.188 -9.328 -7.613 1.00 98.19 95 TRP A O 1
ATOM 788 N N . GLN A 1 96 ? 6.714 -10.861 -6.065 1.00 98.44 96 GLN A N 1
ATOM 789 C CA . GLN A 1 96 ? 5.408 -11.532 -6.051 1.00 98.44 96 GLN A CA 1
ATOM 790 C C . GLN A 1 96 ? 4.337 -10.736 -5.295 1.00 98.44 96 GLN A C 1
ATOM 792 O O . GLN A 1 96 ? 3.198 -11.180 -5.242 1.00 98.44 96 GLN A O 1
ATOM 797 N N . LEU A 1 97 ? 4.695 -9.604 -4.682 1.00 98.56 97 LEU A N 1
ATOM 798 C CA . LEU A 1 97 ? 3.789 -8.708 -3.955 1.00 98.56 97 LEU A CA 1
ATOM 799 C C . LEU A 1 97 ? 3.345 -7.500 -4.800 1.00 98.56 97 LEU A C 1
ATOM 801 O O . LEU A 1 97 ? 2.559 -6.675 -4.345 1.00 98.56 97 LEU A O 1
ATOM 805 N N . ILE A 1 98 ? 3.853 -7.376 -6.024 1.00 98.62 98 ILE A N 1
ATOM 806 C CA . ILE A 1 98 ? 3.571 -6.255 -6.922 1.00 98.62 98 ILE A CA 1
ATOM 807 C C . ILE A 1 98 ? 2.605 -6.735 -8.009 1.00 98.62 98 ILE A C 1
ATOM 809 O O . ILE A 1 98 ? 2.712 -7.873 -8.474 1.00 98.62 98 ILE A O 1
ATOM 813 N N . GLU A 1 99 ? 1.655 -5.887 -8.397 1.00 98.56 99 GLU A N 1
ATOM 814 C CA . GLU A 1 99 ? 0.741 -6.140 -9.509 1.00 98.56 99 GLU A CA 1
ATOM 815 C C . GLU A 1 99 ? 1.539 -6.349 -10.801 1.00 98.56 99 GLU A C 1
ATOM 817 O O . GLU A 1 99 ? 2.299 -5.466 -11.216 1.00 98.56 99 GLU A O 1
ATOM 822 N N . PRO A 1 100 ? 1.420 -7.514 -11.461 1.00 98.19 100 PRO A N 1
ATOM 823 C CA . PRO A 1 100 ? 2.250 -7.812 -12.614 1.00 98.19 100 PRO A CA 1
ATOM 824 C C . PRO A 1 100 ? 1.918 -6.926 -13.818 1.00 98.19 100 PRO A C 1
ATOM 826 O O . PRO A 1 100 ? 2.808 -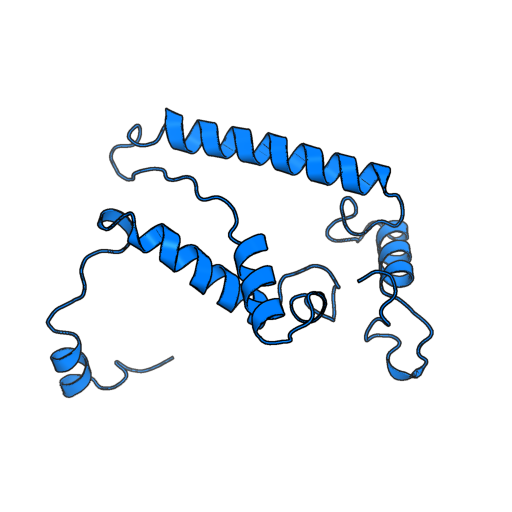6.683 -14.628 1.00 98.19 100 PRO A O 1
ATOM 829 N N . SER A 1 101 ? 0.680 -6.438 -13.949 1.00 97.44 101 SER A N 1
ATOM 830 C CA . SER A 1 101 ? 0.271 -5.662 -15.125 1.00 97.44 101 SER A CA 1
ATOM 831 C C . SER A 1 101 ? 0.831 -4.241 -15.153 1.00 97.44 101 SER A C 1
ATOM 833 O O . SER A 1 101 ? 1.100 -3.736 -16.237 1.00 97.44 101 SER A O 1
ATOM 835 N N . ASP A 1 102 ? 0.950 -3.576 -14.002 1.00 98.06 102 ASP A N 1
ATOM 836 C CA . ASP A 1 102 ? 1.451 -2.196 -13.924 1.00 98.06 102 ASP A CA 1
ATOM 837 C C . ASP A 1 102 ? 2.857 -2.106 -13.313 1.00 98.06 102 ASP A C 1
ATOM 839 O O . ASP A 1 102 ? 3.561 -1.112 -13.502 1.00 98.06 102 ASP A O 1
ATOM 843 N N . GLY A 1 103 ? 3.298 -3.155 -12.612 1.00 98.25 103 GLY A N 1
ATOM 844 C CA . GLY A 1 103 ? 4.599 -3.196 -11.962 1.00 98.25 103 GLY A CA 1
ATOM 845 C C . GLY A 1 103 ? 4.749 -2.172 -10.843 1.00 98.25 103 GLY A C 1
ATOM 846 O O . GLY A 1 103 ? 5.878 -1.773 -10.558 1.00 98.25 103 GLY A O 1
ATOM 847 N N . PHE A 1 104 ? 3.653 -1.722 -10.239 1.00 98.50 104 PHE A N 1
ATOM 848 C CA . PHE A 1 104 ? 3.637 -0.631 -9.278 1.00 98.50 104 PHE A CA 1
ATOM 849 C C . PHE A 1 104 ? 2.776 -0.929 -8.057 1.00 98.50 104 PHE A C 1
ATOM 851 O O . PHE A 1 104 ? 3.288 -0.901 -6.936 1.00 98.50 104 PHE A O 1
ATOM 858 N N . HIS A 1 105 ? 1.488 -1.210 -8.246 1.00 98.69 105 HIS A N 1
ATOM 859 C CA . HIS A 1 105 ? 0.577 -1.364 -7.120 1.00 98.69 105 HIS A CA 1
ATOM 860 C C . HIS A 1 105 ? 0.884 -2.629 -6.317 1.00 98.69 105 HIS A C 1
ATOM 862 O O . HIS A 1 105 ? 1.436 -3.608 -6.815 1.00 98.69 105 HIS A O 1
ATOM 868 N N . CYS A 1 106 ? 0.505 -2.612 -5.042 1.00 98.31 106 CYS A N 1
ATOM 869 C CA . CYS A 1 106 ? 0.454 -3.823 -4.236 1.00 98.31 106 CYS A CA 1
ATOM 870 C C . CYS A 1 106 ? -0.653 -4.729 -4.770 1.00 98.31 106 CYS A C 1
ATOM 872 O O . CYS A 1 106 ? -1.800 -4.287 -4.866 1.00 98.31 106 CYS A O 1
ATOM 874 N N . ASN A 1 107 ? -0.319 -5.984 -5.063 1.00 98.44 107 ASN A N 1
ATOM 875 C CA . ASN A 1 107 ? -1.319 -6.964 -5.470 1.00 98.44 107 ASN A CA 1
ATOM 876 C C . ASN A 1 107 ? -2.148 -7.472 -4.287 1.00 98.44 107 ASN A C 1
ATOM 878 O O . ASN A 1 107 ? -1.898 -7.119 -3.132 1.00 98.44 107 ASN A O 1
ATOM 882 N N . GLN A 1 108 ? -3.117 -8.345 -4.562 1.00 98.31 108 GLN A N 1
ATOM 883 C CA . GLN A 1 108 ? -4.019 -8.878 -3.537 1.00 98.31 108 GLN A CA 1
ATOM 884 C C . GLN A 1 108 ? -3.287 -9.501 -2.332 1.00 98.31 108 GLN A C 1
ATOM 886 O O . GLN A 1 108 ? -3.692 -9.278 -1.190 1.00 98.31 108 GLN A O 1
ATOM 891 N N . TYR A 1 109 ? -2.188 -10.232 -2.553 1.00 98.06 109 TYR A N 1
ATOM 892 C CA . TYR A 1 109 ? -1.407 -10.818 -1.458 1.00 98.06 109 TYR A CA 1
ATOM 893 C C . TYR A 1 109 ? -0.750 -9.742 -0.598 1.00 98.06 109 TYR A C 1
ATOM 895 O O . TYR A 1 109 ? -0.805 -9.806 0.630 1.00 98.06 109 TYR A O 1
ATOM 903 N N . ALA A 1 110 ? -0.150 -8.736 -1.232 1.00 98.25 110 ALA A N 1
ATOM 904 C CA . ALA A 1 110 ? 0.463 -7.624 -0.525 1.00 98.25 110 ALA A CA 1
ATOM 905 C C . ALA A 1 110 ? -0.567 -6.832 0.281 1.00 98.25 110 ALA A C 1
ATOM 907 O O . ALA A 1 110 ? -0.337 -6.581 1.459 1.00 98.25 110 ALA A O 1
ATOM 908 N N . GLN A 1 111 ? -1.723 -6.518 -0.307 1.00 98.44 111 GLN A N 1
ATOM 909 C CA . GLN A 1 111 ? -2.805 -5.810 0.381 1.00 98.44 111 GLN A CA 1
ATOM 910 C C . GLN A 1 111 ? -3.289 -6.577 1.620 1.00 98.44 111 GLN A C 1
ATOM 912 O O . G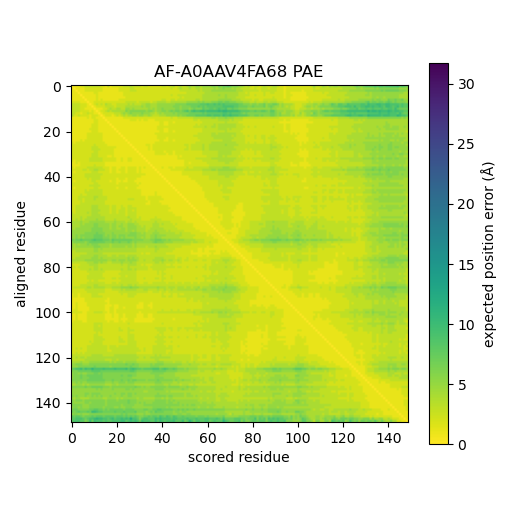LN A 1 111 ? -3.387 -5.999 2.703 1.00 98.44 111 GLN A O 1
ATOM 917 N N . ALA A 1 112 ? -3.502 -7.893 1.506 1.00 98.25 112 ALA A N 1
ATOM 918 C CA . ALA A 1 112 ? -3.895 -8.729 2.640 1.00 98.25 112 ALA A CA 1
ATOM 919 C C . ALA A 1 112 ? -2.829 -8.752 3.754 1.00 98.25 112 ALA A C 1
ATOM 921 O O . ALA A 1 112 ? -3.157 -8.682 4.940 1.00 98.25 112 ALA A O 1
ATOM 922 N N . LEU A 1 113 ? -1.543 -8.809 3.392 1.00 98.25 113 LEU A N 1
ATOM 923 C CA . LEU A 1 113 ? -0.446 -8.761 4.362 1.00 98.25 113 LEU A CA 1
ATOM 924 C C . LEU A 1 113 ? -0.319 -7.391 5.035 1.00 98.25 113 LEU A C 1
ATOM 926 O O . LEU A 1 113 ? -0.076 -7.332 6.238 1.00 98.25 113 LEU A O 1
ATOM 930 N N . LEU A 1 114 ? -0.508 -6.299 4.293 1.00 98.31 114 LEU A N 1
ATOM 931 C CA . LEU A 1 114 ? -0.522 -4.953 4.863 1.00 98.31 114 LEU A CA 1
ATOM 932 C C . LEU A 1 114 ? -1.674 -4.789 5.848 1.00 98.31 114 LEU A C 1
ATOM 934 O O . LEU A 1 114 ? -1.442 -4.304 6.951 1.00 98.31 114 LEU A O 1
ATOM 938 N N . ALA A 1 115 ? -2.876 -5.255 5.496 1.00 98.25 115 ALA A N 1
ATOM 939 C CA . ALA A 1 115 ? -4.026 -5.248 6.396 1.00 98.25 115 ALA A CA 1
ATOM 940 C C . ALA A 1 115 ? -3.744 -6.058 7.671 1.00 98.25 115 ALA A C 1
ATOM 942 O O . ALA A 1 115 ? -3.967 -5.567 8.775 1.00 98.25 115 ALA A O 1
ATOM 943 N N . LYS A 1 116 ? -3.161 -7.256 7.538 1.00 97.81 116 LYS A N 1
ATOM 944 C CA . LYS A 1 116 ? -2.756 -8.095 8.675 1.00 97.81 116 LYS A CA 1
ATOM 945 C C . LYS A 1 116 ? -1.746 -7.404 9.592 1.00 97.81 116 LYS A C 1
ATOM 947 O O . LYS A 1 116 ? -1.860 -7.486 10.811 1.00 97.81 116 LYS A O 1
ATOM 952 N N . GLU A 1 117 ? -0.723 -6.768 9.031 1.00 97.94 117 GLU A N 1
ATOM 953 C CA . GLU A 1 117 ? 0.309 -6.099 9.825 1.00 97.94 117 GLU A CA 1
ATOM 954 C C . GLU A 1 117 ? -0.158 -4.757 10.403 1.00 97.94 117 GLU A C 1
ATOM 956 O O . GLU A 1 117 ? 0.338 -4.372 11.463 1.00 97.94 117 GLU A O 1
ATOM 961 N N . LEU A 1 118 ? -1.099 -4.067 9.747 1.00 97.62 118 LEU A N 1
ATOM 962 C CA . LEU A 1 118 ? -1.770 -2.879 10.280 1.00 97.62 118 LEU A CA 1
ATOM 963 C C . LEU A 1 118 ? -2.716 -3.246 11.426 1.00 97.62 118 LEU A C 1
ATOM 965 O O . LEU A 1 118 ? -2.739 -2.546 12.432 1.00 97.62 118 LEU A O 1
ATOM 969 N N . TRP A 1 119 ? -3.452 -4.356 11.314 1.00 97.62 119 TRP A N 1
ATOM 970 C CA . TRP A 1 119 ? -4.371 -4.819 12.357 1.00 97.62 119 TRP A CA 1
ATOM 971 C C . TRP A 1 119 ? -3.674 -4.967 13.715 1.00 97.62 119 TRP A C 1
ATOM 973 O O . TRP A 1 119 ? -4.167 -4.457 14.714 1.00 97.62 119 TRP A O 1
ATOM 983 N N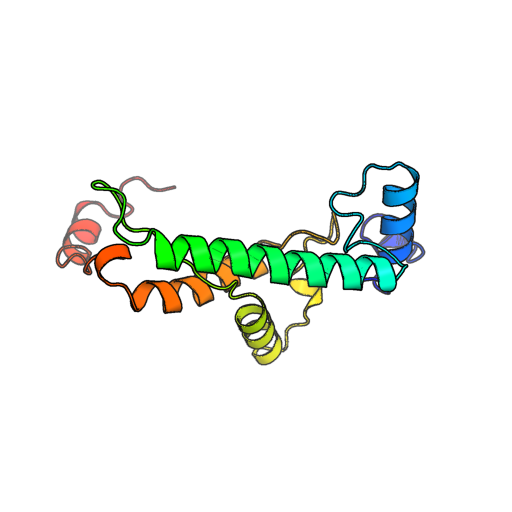 . LYS A 1 120 ? -2.455 -5.522 13.740 1.00 96.44 120 LYS A N 1
ATOM 984 C CA . LYS A 1 120 ? -1.631 -5.615 14.963 1.00 96.44 120 LYS A CA 1
ATOM 985 C C . LYS A 1 120 ? -1.290 -4.261 15.593 1.00 96.44 120 LYS A C 1
ATOM 987 O O . LYS A 1 120 ? -0.995 -4.188 16.784 1.00 96.44 120 LYS A O 1
ATOM 992 N N . ASP A 1 121 ? -1.227 -3.199 14.791 1.00 96.12 121 ASP A N 1
ATOM 993 C CA . ASP A 1 121 ? -1.037 -1.844 15.309 1.00 96.12 121 ASP A CA 1
ATOM 994 C C . ASP A 1 121 ? -2.353 -1.264 15.821 1.00 96.12 121 ASP A C 1
ATOM 996 O O . ASP A 1 121 ? -2.345 -0.619 16.866 1.00 96.12 121 ASP A O 1
ATOM 1000 N N . LEU A 1 122 ? -3.470 -1.535 15.139 1.00 96.62 122 LEU A N 1
ATOM 1001 C CA . LEU A 1 122 ? -4.808 -1.111 15.561 1.00 96.62 122 LEU A CA 1
ATOM 1002 C C . LEU A 1 122 ? -5.239 -1.757 16.880 1.00 96.62 122 LEU A C 1
ATOM 1004 O O . LEU A 1 122 ? -5.812 -1.071 17.715 1.00 96.62 122 LEU A O 1
ATOM 1008 N N . GLU A 1 123 ? -4.896 -3.024 17.123 1.00 95.56 123 GLU A N 1
ATOM 1009 C CA . GLU A 1 123 ? -5.205 -3.734 18.377 1.00 95.56 123 GLU A CA 1
ATOM 1010 C C . GLU A 1 123 ? -4.617 -3.057 19.628 1.00 95.56 123 GLU A C 1
ATOM 1012 O O . GLU A 1 123 ? -5.092 -3.276 20.740 1.00 95.56 123 GLU A O 1
ATOM 1017 N N . LYS A 1 124 ? -3.614 -2.185 19.467 1.00 93.94 124 LYS A N 1
ATOM 1018 C CA . LYS A 1 124 ? -3.049 -1.374 20.561 1.00 93.94 124 LYS A CA 1
ATOM 1019 C C . LYS A 1 124 ? -3.945 -0.188 20.949 1.00 93.94 124 LYS A C 1
ATOM 1021 O O . LYS A 1 124 ? -3.660 0.477 21.943 1.00 93.94 124 LYS A O 1
ATOM 1026 N N . TYR A 1 125 ? -4.992 0.076 20.168 1.00 94.38 125 TYR A N 1
ATOM 1027 C CA . TYR A 1 125 ? -5.960 1.159 20.326 1.00 94.38 125 TYR A CA 1
ATOM 1028 C C . TYR A 1 125 ? -7.372 0.557 20.432 1.00 94.38 125 TYR A C 1
ATOM 1030 O O . TYR A 1 125 ? -8.121 0.537 19.449 1.00 94.38 125 TYR A O 1
ATOM 1038 N N . PRO A 1 126 ? -7.756 0.015 21.604 1.00 92.19 126 PRO A N 1
ATOM 1039 C CA . PRO A 1 126 ? -9.049 -0.648 21.786 1.00 92.19 126 PRO A CA 1
ATOM 1040 C C . PRO A 1 126 ? -10.242 0.279 21.517 1.00 92.19 126 PRO A C 1
ATOM 1042 O O . PRO A 1 126 ? -11.313 -0.191 21.148 1.00 92.19 126 PRO A O 1
ATOM 1045 N N . GLU A 1 127 ? -10.064 1.594 21.644 1.00 93.06 127 GLU A N 1
ATOM 1046 C CA . GLU A 1 127 ? -11.062 2.601 21.285 1.00 93.06 127 GLU A CA 1
ATOM 1047 C C . GLU A 1 127 ? -11.325 2.696 19.774 1.00 93.06 127 GLU A C 1
ATOM 1049 O O . GLU A 1 127 ? -12.375 3.190 19.370 1.00 93.06 127 GLU A O 1
ATOM 1054 N N . VAL A 1 128 ? -10.383 2.236 18.944 1.00 94.44 128 VAL A N 1
ATOM 1055 C CA . VAL A 1 128 ? -10.504 2.214 17.480 1.00 94.44 128 VAL A CA 1
ATOM 1056 C C . VAL A 1 128 ? -11.152 0.913 17.007 1.00 94.44 128 VAL A C 1
ATOM 1058 O O . VAL A 1 128 ? -12.008 0.945 16.128 1.00 94.44 128 VAL A O 1
ATOM 1061 N N . VAL A 1 129 ? -10.745 -0.226 17.576 1.00 96.31 129 VAL A N 1
ATOM 1062 C CA . VAL A 1 129 ? -11.216 -1.559 17.151 1.00 96.31 129 VAL A CA 1
ATOM 1063 C C . VAL A 1 129 ? -12.550 -1.935 17.801 1.00 96.31 129 VAL A C 1
ATOM 1065 O O . VAL A 1 129 ? -13.377 -2.600 17.181 1.00 96.31 129 VAL A O 1
ATOM 1068 N N . GLY A 1 130 ? -12.779 -1.480 19.033 1.00 96.06 130 GLY A N 1
ATOM 1069 C CA . GLY A 1 130 ? -13.897 -1.916 19.858 1.00 96.06 130 GLY A CA 1
ATOM 1070 C C . GLY A 1 130 ? -13.661 -3.290 20.504 1.00 96.06 130 GLY A C 1
ATOM 1071 O O . GLY A 1 130 ? -12.709 -3.999 20.169 1.00 96.06 130 GLY A O 1
ATOM 1072 N N . PRO A 1 131 ? -14.503 -3.665 21.480 1.00 96.06 131 PRO A N 1
ATOM 1073 C CA . PRO A 1 131 ? -14.431 -4.972 22.116 1.00 96.06 131 PRO A CA 1
ATOM 1074 C C . PRO A 1 131 ? -14.968 -6.071 21.195 1.00 96.06 131 PRO A C 1
ATOM 1076 O O . PRO A 1 131 ? -15.818 -5.834 20.335 1.00 96.06 131 PRO A O 1
ATOM 1079 N N . GLU A 1 132 ? -14.538 -7.303 21.449 1.00 96.38 132 GLU A N 1
ATOM 1080 C CA . GLU A 1 132 ? -15.180 -8.473 20.862 1.00 96.38 132 GLU A CA 1
ATOM 1081 C C . GLU A 1 132 ? -16.642 -8.569 21.326 1.00 96.38 132 GLU A C 1
ATOM 1083 O O . GLU A 1 132 ? -16.959 -8.425 22.511 1.00 96.38 132 GLU A O 1
ATOM 1088 N N . ASN A 1 133 ? -17.556 -8.805 20.385 1.00 97.81 133 ASN A N 1
ATOM 1089 C CA . ASN A 1 133 ? -18.967 -8.969 20.702 1.00 97.81 133 ASN A CA 1
ATOM 1090 C C . ASN A 1 133 ? -19.220 -10.371 21.277 1.00 97.81 133 ASN A C 1
ATOM 1092 O O . ASN A 1 133 ? -19.182 -11.368 20.558 1.00 97.81 133 ASN A O 1
ATOM 1096 N N . ALA A 1 134 ? -19.571 -10.432 22.564 1.00 98.50 134 ALA A N 1
ATOM 1097 C CA . ALA A 1 134 ? -19.848 -11.675 23.290 1.00 98.50 134 ALA A CA 1
ATOM 1098 C C . ALA A 1 134 ? -20.997 -12.522 22.702 1.00 98.50 134 ALA A C 1
ATOM 1100 O O . ALA A 1 134 ? -21.151 -13.684 23.066 1.00 98.50 134 ALA A O 1
ATOM 1101 N N . ASN A 1 135 ? -21.808 -11.960 21.800 1.00 98.56 135 ASN A N 1
ATOM 1102 C CA . ASN A 1 135 ? -22.899 -12.668 21.134 1.00 98.56 135 ASN A CA 1
ATOM 1103 C C . ASN A 1 135 ? -22.531 -13.190 19.738 1.00 98.56 135 ASN A C 1
ATOM 1105 O O . ASN A 1 135 ? -23.427 -13.672 19.050 1.00 98.56 135 ASN A O 1
ATOM 1109 N N . ASN A 1 136 ? -21.270 -13.106 19.296 1.00 98.38 136 ASN A N 1
ATOM 1110 C CA . ASN A 1 136 ? -20.857 -13.569 17.963 1.00 98.38 136 ASN A CA 1
ATOM 1111 C C . ASN A 1 136 ? -21.296 -15.019 17.680 1.00 98.38 136 ASN A C 1
ATOM 1113 O O . ASN A 1 136 ? -21.927 -15.273 16.654 1.00 98.38 136 ASN A O 1
ATOM 1117 N N . ASP A 1 137 ? -21.080 -15.943 18.622 1.00 98.56 137 ASP A N 1
ATOM 1118 C CA . ASP A 1 137 ? -21.504 -17.346 18.480 1.00 98.56 137 ASP A CA 1
ATOM 1119 C C . ASP A 1 137 ? -23.031 -17.493 18.370 1.00 98.56 137 ASP A C 1
ATOM 1121 O O . ASP A 1 137 ? -23.542 -18.307 17.596 1.00 98.56 137 ASP A O 1
ATOM 1125 N N . LEU A 1 138 ? -23.783 -16.686 19.127 1.00 98.69 138 LEU A N 1
ATOM 1126 C CA . LEU A 1 138 ? -25.245 -16.685 19.078 1.00 98.69 138 LEU A CA 1
ATOM 1127 C C . LEU A 1 138 ? -25.758 -16.115 17.751 1.00 98.69 138 LEU A C 1
ATOM 1129 O O . LEU A 1 138 ? -26.681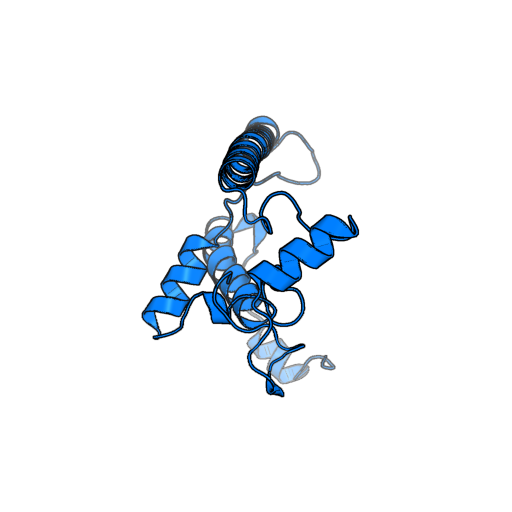 -16.677 17.164 1.00 98.69 138 LEU A O 1
ATOM 1133 N N . ILE A 1 139 ? -25.153 -15.027 17.271 1.00 98.69 139 ILE A N 1
ATOM 1134 C CA . ILE A 1 139 ? -25.466 -14.417 15.977 1.00 98.69 139 ILE A CA 1
ATOM 1135 C C . ILE A 1 139 ? -25.237 -15.442 14.871 1.00 98.69 139 ILE A C 1
ATOM 1137 O O . ILE A 1 139 ? -26.142 -15.676 14.074 1.00 98.69 139 ILE A O 1
ATOM 1141 N N . HIS A 1 140 ? -24.086 -16.116 14.865 1.00 98.25 140 HIS A N 1
ATOM 1142 C CA . HIS A 1 140 ? -23.788 -17.131 13.861 1.00 98.25 140 HIS A CA 1
ATOM 1143 C C . HIS A 1 140 ? -24.774 -18.307 13.920 1.00 98.25 140 HIS A C 1
ATOM 1145 O O . HIS A 1 140 ? -25.272 -18.758 12.891 1.00 98.25 140 HIS A O 1
ATOM 1151 N N . LYS A 1 141 ? -25.147 -18.763 15.122 1.00 98.69 141 LYS A N 1
ATOM 1152 C CA . LYS A 1 141 ? -26.143 -19.831 15.298 1.00 98.69 141 LYS A CA 1
ATOM 1153 C C . LYS A 1 141 ? -27.534 -19.457 14.770 1.00 98.69 141 LYS A C 1
ATOM 1155 O O . LYS A 1 141 ? -28.236 -20.332 14.268 1.00 98.69 141 LYS A O 1
ATOM 1160 N N . LEU A 1 142 ? -27.958 -18.203 14.937 1.00 98.56 142 LEU A N 1
ATOM 1161 C CA . LEU A 1 142 ? -29.302 -17.743 14.562 1.00 98.56 142 LEU A CA 1
ATOM 1162 C C . LEU A 1 142 ? -29.397 -17.266 13.110 1.00 98.56 142 LEU A C 1
ATOM 1164 O O . LEU A 1 142 ? -30.434 -17.450 12.479 1.00 98.56 142 LEU A O 1
ATOM 1168 N N . PHE A 1 143 ? -28.336 -16.644 12.599 1.00 98.38 143 PHE A N 1
ATOM 1169 C CA . PHE A 1 143 ? -28.345 -15.928 11.324 1.00 98.38 143 PHE A CA 1
ATOM 1170 C C . PHE A 1 143 ? -27.348 -16.484 10.301 1.00 98.38 143 PHE A C 1
ATOM 1172 O O . PHE A 1 143 ? -27.311 -15.991 9.178 1.00 98.38 143 PHE A O 1
ATOM 1179 N N . GLY A 1 144 ? -26.560 -17.505 10.650 1.00 97.81 144 GLY A N 1
ATOM 1180 C CA . GLY A 1 144 ? -25.626 -18.158 9.735 1.00 97.81 144 GLY A CA 1
ATOM 1181 C C . GLY A 1 144 ? -24.576 -17.196 9.182 1.00 97.81 144 GLY A C 1
ATOM 1182 O O . GLY A 1 144 ? -23.815 -16.589 9.936 1.00 97.81 144 GLY A O 1
ATOM 1183 N N . ASP A 1 145 ? -24.541 -17.071 7.856 1.00 97.75 145 ASP A N 1
ATOM 1184 C CA . ASP A 1 145 ? -23.671 -16.157 7.104 1.00 97.75 145 ASP A CA 1
ATOM 1185 C C . ASP A 1 145 ? -24.189 -14.707 7.064 1.00 97.75 145 ASP A C 1
ATOM 1187 O O . ASP A 1 145 ? -23.614 -13.860 6.381 1.00 97.75 145 ASP A O 1
ATOM 1191 N N . GLN A 1 146 ? -25.281 -14.421 7.784 1.00 98.12 146 GLN A N 1
ATOM 1192 C CA . GLN A 1 146 ? -25.915 -13.108 7.877 1.00 98.12 146 GLN A CA 1
ATOM 1193 C C . GLN A 1 146 ? -26.379 -12.544 6.519 1.00 98.12 146 GLN A C 1
ATOM 1195 O O . GLN A 1 146 ? -26.531 -11.330 6.383 1.00 98.12 146 GLN A O 1
ATOM 1200 N N . GLY A 1 147 ? -26.634 -13.410 5.531 1.00 97.50 147 GLY A N 1
ATOM 1201 C CA . GLY A 1 147 ? -27.051 -13.019 4.181 1.00 97.50 147 GLY A CA 1
ATOM 1202 C C . GLY A 1 147 ? -25.916 -12.919 3.154 1.00 97.50 147 GLY A C 1
ATOM 1203 O O . GLY A 1 147 ? -26.213 -12.643 1.994 1.00 97.50 147 GLY A O 1
ATOM 1204 N N . GLY A 1 148 ? -24.663 -13.180 3.554 1.00 95.19 148 GLY A N 1
ATOM 1205 C CA . GLY A 1 148 ? -23.503 -13.342 2.668 1.00 95.19 148 GLY A CA 1
ATOM 1206 C C . GLY A 1 148 ? -22.967 -12.071 1.980 1.00 95.19 148 GLY A C 1
ATOM 1207 O O . GLY A 1 148 ? -23.596 -11.014 2.002 1.00 95.19 148 GLY A O 1
ATOM 1208 N N . TYR A 1 149 ? -21.781 -12.219 1.368 1.00 81.56 149 TYR A N 1
ATOM 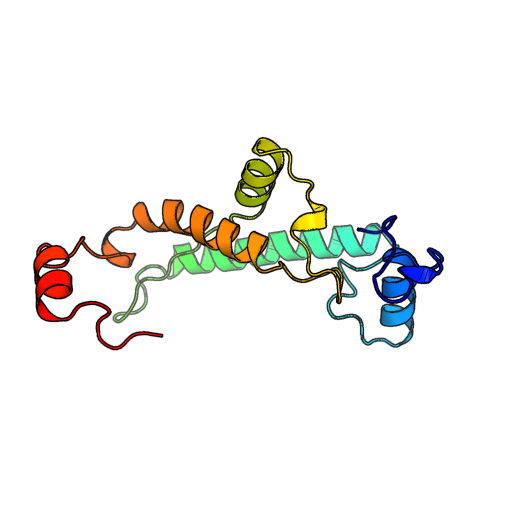1209 C CA . TYR A 1 149 ? -21.163 -11.389 0.314 1.00 81.56 149 TYR A CA 1
ATOM 1210 C C . TYR A 1 149 ? -20.280 -12.276 -0.570 1.00 81.56 149 TYR A C 1
ATOM 1212 O O . TYR A 1 149 ? -19.631 -13.188 -0.007 1.00 81.56 149 TYR A O 1
#

Mean predicted aligned error: 3.1 Å

Nearest PDB structures (foldseek):
  5w7c-assembly2_D  TM=9.652E-01  e=5.647E-11  Homo sapiens
  5w7b-assembly2_D  TM=9.624E-01  e=1.351E-10  Oryctolagus cuniculus
  5w7f-assembly1_A  TM=9.680E-01  e=1.351E-10  Mus musculus
  5w7d-assembly1_A  TM=9.708E-01  e=6.884E-10  Mus musculus
  5w7f-assembly2_B  TM=9.703E-01  e=1.096E-09  Mus musculus

InterPro domains:
  IPR039676 Acyloxyacyl hydrolase [PTHR15010] (1-149)

Foldseek 3Di:
DFQDQAPVCPPPSPDGLLNVLVVCVVVVNQPCCQCSHPDVVSVVVVVVVVVVVLVVLCCCLVVCQPVDPPHGRHRDDQCQVVLCVVQVVVVHDPQVQADRNNSDDGDPSSVVSRVVSVVVVCVVPCVRVPDDDPCPVVCCVVCPCVPDD

Organism: NCBI:txid1093978

pLDDT: mean 97.53, std 1.78, range [81.56, 98.81]

Secondary structure (DSSP, 8-state):
-TTSBPGGGTTT---BHHHHHHHHHHTT--TTTTTS-S-HHHHHHHHHHHHHHHHHHHHHHHHTTTTSTT---------HHHHHHHHHHTT--GGGGB-TTTSSSB-HHHHHHHHHHHHHHHTT-HHHH----TTHHHHHHHHTTTT--

Sequence (149 aa):
MHERIHPVSSYSGSVTYADFYDFMNCLQISPCRGWLNTNSTIRDLTAQRVVELNKVLKDIGTKYKYKYPNFTIHFFETPMERAIAYWKKGGGKVWQLIEPSDGFHCNQYAQALLAKELWKDLEKYPEVVGPENANNDLIHKLFGDQGGY

Radius of gyration: 20.86 Å; Cα contacts (8 Å, |Δi|>4): 118; chains: 1; bounding box: 48×38×50 Å

Solvent-accessible surface area (backbone atoms only — not comparable to full-atom values): 8744 Å² total; per-residue (Å²): 104,53,88,40,64,27,68,96,23,64,89,77,65,78,36,28,37,45,55,52,32,52,53,30,46,74,73,70,67,41,94,46,57,42,67,52,47,90,54,59,69,50,27,51,55,42,52,51,50,51,54,56,51,50,49,53,48,44,50,48,21,63,78,42,22,78,72,47,96,89,55,73,45,78,62,77,81,81,35,57,68,59,30,48,51,54,41,43,74,74,70,47,57,76,70,78,30,37,28,69,90,77,69,66,51,67,22,74,68,34,48,53,36,34,52,56,49,42,46,67,58,44,68,78,36,53,91,78,71,53,78,85,65,91,52,51,69,57,48,38,74,76,48,57,72,73,84,68,134